Protein AF-A0A6P2AXT0-F1 (afdb_monomer_lite)

Sequence (71 aa):
MVNHTTPGNELPLEDQIAYILETGQVSRSDYFQLMTRFLAMTKATPAQRQLLNQVFDQVQTGQITFGGNRE

Structure (mmCIF, N/CA/C/O backbone):
data_AF-A0A6P2AXT0-F1
#
_entry.id   AF-A0A6P2AXT0-F1
#
loop_
_atom_site.group_PDB
_atom_site.id
_atom_site.type_symbol
_atom_site.label_atom_id
_atom_site.label_alt_id
_atom_site.label_comp_id
_atom_site.label_asym_id
_atom_site.label_entity_id
_atom_site.label_seq_id
_atom_site.pdbx_PDB_ins_code
_atom_site.Cartn_x
_atom_site.Cartn_y
_atom_site.Cartn_z
_atom_site.occupancy
_atom_site.B_iso_or_equiv
_atom_site.auth_seq_id
_atom_site.auth_comp_id
_atom_site.auth_asym_id
_atom_site.auth_atom_id
_atom_site.pdbx_PDB_model_num
ATOM 1 N N . MET A 1 1 ? -30.511 -4.614 -10.587 1.00 33.84 1 MET A N 1
ATOM 2 C CA . MET A 1 1 ? -29.637 -5.401 -9.696 1.00 33.84 1 MET A CA 1
ATOM 3 C C . MET A 1 1 ? -28.422 -5.759 -10.526 1.00 33.84 1 MET A C 1
ATOM 5 O O . MET A 1 1 ? -28.562 -6.521 -11.469 1.00 33.84 1 MET A O 1
ATOM 9 N N . VAL A 1 2 ? -27.304 -5.063 -10.321 1.00 38.78 2 VAL A N 1
ATOM 10 C CA . VAL A 1 2 ? -26.067 -5.323 -11.069 1.00 38.78 2 VAL A CA 1
ATOM 11 C C . VAL A 1 2 ? -25.383 -6.524 -10.432 1.00 38.78 2 VAL A C 1
ATOM 13 O O . VAL A 1 2 ? -25.076 -6.504 -9.243 1.00 38.78 2 VAL A O 1
ATOM 16 N N . ASN A 1 3 ? -25.222 -7.587 -11.215 1.00 36.72 3 ASN A N 1
ATOM 17 C CA . ASN A 1 3 ? -24.518 -8.789 -10.801 1.00 36.72 3 ASN A CA 1
ATOM 18 C C . ASN A 1 3 ? -23.041 -8.436 -10.591 1.00 36.72 3 ASN A C 1
ATOM 20 O O . ASN A 1 3 ? -22.312 -8.240 -11.561 1.00 36.72 3 ASN A O 1
ATOM 24 N N . HIS A 1 4 ? -22.589 -8.384 -9.338 1.00 42.41 4 HIS A N 1
ATOM 25 C CA . HIS A 1 4 ? -21.166 -8.445 -9.012 1.00 42.41 4 HIS A CA 1
ATOM 26 C C . HIS A 1 4 ? -20.691 -9.890 -9.201 1.00 42.41 4 HIS A C 1
ATOM 28 O O . HIS A 1 4 ? -20.464 -10.632 -8.252 1.00 42.41 4 HIS A O 1
ATOM 34 N N . THR A 1 5 ? -20.606 -10.330 -10.455 1.00 44.53 5 THR A N 1
ATOM 35 C CA . THR A 1 5 ? -19.811 -11.502 -10.819 1.00 44.53 5 THR A CA 1
ATOM 36 C C . THR A 1 5 ? -18.357 -11.154 -10.557 1.00 44.53 5 THR A C 1
ATOM 38 O O . THR A 1 5 ? -17.780 -10.393 -11.325 1.00 44.53 5 THR A O 1
ATOM 41 N N . THR A 1 6 ? -17.789 -11.687 -9.477 1.00 52.84 6 THR A N 1
ATOM 42 C CA . THR A 1 6 ? -16.351 -11.713 -9.199 1.00 52.84 6 THR A CA 1
ATOM 43 C C . THR A 1 6 ? -15.625 -12.342 -10.392 1.00 52.84 6 THR A C 1
ATOM 45 O O . THR A 1 6 ? -15.749 -13.553 -10.592 1.00 52.84 6 THR A O 1
ATOM 48 N N . PRO A 1 7 ? -14.870 -11.580 -11.205 1.00 42.53 7 PRO A N 1
ATOM 49 C CA . PRO A 1 7 ? -14.003 -12.155 -12.213 1.00 42.53 7 PRO A CA 1
ATOM 50 C C . PRO A 1 7 ? -12.639 -12.356 -11.561 1.00 42.53 7 PRO A C 1
ATOM 52 O O . PRO A 1 7 ? -12.002 -11.414 -11.086 1.00 42.53 7 PRO A O 1
ATOM 55 N N . GLY A 1 8 ? -12.174 -13.599 -11.523 1.00 43.97 8 GLY A N 1
ATOM 56 C CA . GLY A 1 8 ? -10.773 -13.853 -11.248 1.00 43.97 8 GLY A CA 1
ATOM 57 C C . GLY A 1 8 ? -9.898 -13.086 -12.246 1.00 43.97 8 GLY A C 1
ATOM 58 O O . GLY A 1 8 ? -9.961 -13.346 -13.437 1.00 43.97 8 GLY A O 1
ATOM 59 N N . ASN A 1 9 ? -9.056 -12.194 -11.721 1.00 56.81 9 ASN A N 1
ATOM 60 C CA . ASN A 1 9 ? -7.717 -11.898 -12.231 1.00 56.81 9 ASN A CA 1
ATOM 61 C C . ASN A 1 9 ? -7.587 -11.394 -13.688 1.00 56.81 9 ASN A C 1
ATOM 63 O O . ASN A 1 9 ? -7.104 -12.151 -14.518 1.00 56.81 9 ASN A O 1
ATOM 67 N N . GLU A 1 10 ? -7.841 -10.104 -13.962 1.00 56.00 10 GLU A N 1
ATOM 68 C CA . GLU A 1 10 ? -7.292 -9.427 -15.168 1.00 56.00 10 GLU A CA 1
ATOM 69 C C . GLU A 1 10 ? -6.925 -7.939 -14.996 1.00 56.00 10 GLU A C 1
ATOM 71 O O . GLU A 1 10 ? -6.474 -7.318 -15.954 1.00 56.00 10 GLU A O 1
ATOM 76 N N . LEU A 1 11 ? -7.042 -7.340 -13.804 1.00 59.22 11 LEU A N 1
ATOM 77 C CA . LEU A 1 11 ? -6.463 -6.008 -13.606 1.00 59.22 11 LEU A CA 1
ATOM 78 C C . LEU A 1 11 ? -4.938 -6.128 -13.431 1.00 59.22 11 LEU A C 1
ATOM 80 O O . LEU A 1 11 ? -4.491 -6.933 -12.599 1.00 59.22 11 LEU A O 1
ATOM 84 N N . PRO A 1 12 ? -4.132 -5.363 -14.196 1.00 74.62 12 PRO A N 1
ATOM 85 C CA . PRO A 1 12 ? -2.714 -5.164 -13.930 1.00 74.62 12 PRO A CA 1
ATOM 86 C C . PRO A 1 12 ? -2.461 -4.948 -12.436 1.00 74.62 12 PRO A C 1
ATOM 88 O O . PRO A 1 12 ? -3.263 -4.325 -11.743 1.00 74.62 12 PRO A O 1
ATOM 91 N N . LEU A 1 13 ? -1.333 -5.452 -11.924 1.00 77.06 13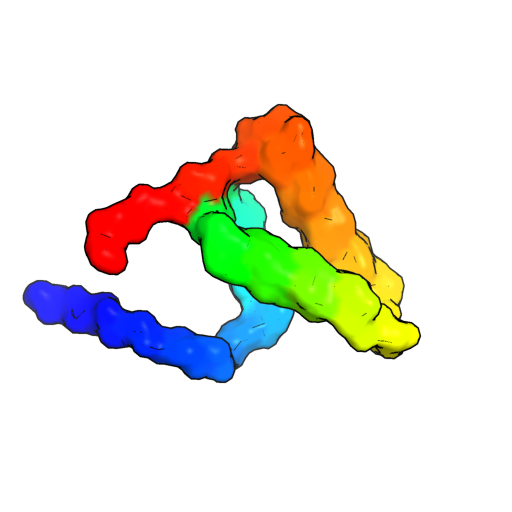 LEU A N 1
ATOM 92 C CA . LEU A 1 13 ? -0.956 -5.289 -10.510 1.00 77.06 13 LEU A CA 1
ATOM 93 C C . LEU A 1 13 ? -1.064 -3.822 -10.054 1.00 77.06 13 LEU A C 1
ATOM 95 O O . LEU A 1 13 ? -1.462 -3.550 -8.928 1.00 77.06 13 LEU A O 1
ATOM 99 N N . GLU A 1 14 ? -0.725 -2.899 -10.949 1.00 81.00 14 GLU A N 1
ATOM 100 C CA . GLU A 1 14 ? -0.780 -1.456 -10.731 1.00 81.00 14 GLU A CA 1
ATOM 101 C C . GLU A 1 14 ? -2.215 -0.961 -10.503 1.00 81.00 14 GLU A C 1
ATOM 103 O O . GLU A 1 14 ? -2.443 -0.200 -9.568 1.00 81.00 14 GLU A O 1
ATOM 108 N N . ASP A 1 15 ? -3.187 -1.473 -11.258 1.00 82.12 15 ASP A N 1
ATOM 109 C CA . ASP A 1 15 ? -4.600 -1.102 -11.130 1.00 82.12 15 ASP A CA 1
ATOM 110 C C . ASP A 1 15 ? -5.234 -1.685 -9.858 1.00 82.12 15 ASP A C 1
ATOM 112 O O . ASP A 1 15 ? -6.028 -1.021 -9.194 1.00 82.12 15 ASP A O 1
ATOM 116 N N . GLN A 1 16 ? -4.841 -2.903 -9.457 1.00 82.81 16 GLN A N 1
ATOM 117 C CA . GLN A 1 16 ? -5.252 -3.463 -8.161 1.00 82.81 16 GLN A CA 1
ATOM 118 C C . GLN A 1 16 ? -4.722 -2.632 -6.991 1.00 82.81 16 GLN A C 1
ATOM 120 O O . GLN A 1 16 ? -5.456 -2.354 -6.043 1.00 82.81 16 GLN A O 1
ATOM 125 N N . ILE A 1 17 ? -3.450 -2.228 -7.051 1.00 84.81 17 ILE A N 1
ATOM 126 C CA . ILE A 1 17 ? -2.844 -1.395 -6.010 1.00 84.81 17 ILE A CA 1
ATOM 127 C C . ILE A 1 17 ? -3.501 -0.012 -5.989 1.00 84.81 17 ILE A C 1
ATOM 129 O O . ILE A 1 17 ? -3.831 0.473 -4.909 1.00 84.81 17 ILE A O 1
ATOM 133 N N . ALA A 1 18 ? -3.747 0.597 -7.152 1.00 86.81 18 ALA A N 1
ATOM 134 C CA . ALA A 1 18 ? -4.427 1.885 -7.249 1.00 86.81 18 ALA A CA 1
ATOM 135 C C . ALA A 1 18 ? -5.814 1.846 -6.592 1.00 86.81 18 ALA A C 1
ATOM 137 O O . ALA A 1 18 ? -6.116 2.704 -5.766 1.00 86.81 18 ALA A O 1
ATOM 138 N N . TYR A 1 19 ? -6.606 0.806 -6.866 1.00 85.06 19 TYR A N 1
ATOM 139 C CA . TYR A 1 19 ? -7.919 0.619 -6.247 1.00 85.06 19 TYR A CA 1
ATOM 140 C C . TYR A 1 19 ? -7.844 0.473 -4.716 1.00 85.06 19 TYR A C 1
ATOM 142 O O . TYR A 1 19 ? -8.638 1.069 -3.989 1.00 85.06 19 TYR A O 1
ATOM 150 N N . ILE A 1 20 ? -6.875 -0.286 -4.196 1.00 86.44 20 ILE A N 1
ATOM 151 C CA . ILE A 1 20 ? -6.672 -0.450 -2.745 1.00 86.44 20 ILE A CA 1
ATOM 152 C C . ILE A 1 20 ? -6.295 0.883 -2.083 1.00 86.44 20 ILE A C 1
ATOM 154 O O . ILE A 1 20 ? -6.810 1.216 -1.015 1.00 86.44 20 ILE A O 1
ATOM 158 N N . LEU A 1 21 ? -5.412 1.654 -2.721 1.00 86.06 21 LEU A N 1
ATOM 159 C CA . LEU A 1 21 ? -4.997 2.969 -2.231 1.00 86.06 21 LEU A CA 1
ATOM 160 C C . LEU A 1 21 ? -6.153 3.977 -2.263 1.00 86.06 21 LEU A C 1
ATOM 162 O O . LEU A 1 21 ? -6.306 4.755 -1.327 1.00 86.06 21 LEU A O 1
ATOM 166 N N . GLU A 1 22 ? -6.970 3.956 -3.316 1.00 88.19 22 GLU A N 1
ATOM 167 C CA . GLU A 1 22 ? -8.122 4.850 -3.467 1.00 88.19 22 GLU A CA 1
ATOM 168 C C . GLU A 1 22 ? -9.233 4.530 -2.459 1.00 88.19 22 GLU A C 1
ATOM 170 O O . GLU A 1 22 ? -9.808 5.430 -1.849 1.00 88.19 22 GLU A O 1
ATOM 175 N N . THR A 1 23 ? -9.522 3.245 -2.252 1.00 87.25 23 THR A N 1
ATOM 176 C CA . THR A 1 23 ? -10.583 2.808 -1.333 1.00 87.25 23 THR A CA 1
ATOM 177 C C . THR A 1 23 ? -10.158 2.815 0.133 1.00 87.25 23 THR A C 1
ATOM 179 O O . THR A 1 23 ? -11.016 2.787 1.016 1.00 87.25 23 THR A O 1
ATOM 182 N N . GLY A 1 24 ? -8.850 2.814 0.417 1.00 86.94 24 GLY A N 1
ATOM 183 C CA . GLY A 1 24 ? -8.320 2.658 1.774 1.00 86.94 24 GLY A CA 1
ATOM 184 C C . GLY A 1 24 ? -8.648 1.293 2.394 1.00 86.94 24 GLY A C 1
ATOM 185 O O . GLY A 1 24 ? -8.570 1.114 3.614 1.00 86.94 24 GLY A O 1
ATOM 186 N N . GLN A 1 25 ? -9.062 0.326 1.572 1.00 86.62 25 GLN A N 1
ATOM 187 C CA . GLN A 1 25 ? -9.505 -0.986 2.014 1.00 86.62 25 GLN A CA 1
ATOM 188 C C . GLN A 1 25 ? -8.846 -2.085 1.192 1.00 86.62 25 GLN A C 1
ATOM 190 O O . GLN A 1 25 ? -8.710 -1.999 -0.025 1.00 86.62 25 GLN A O 1
ATOM 195 N N . VAL A 1 26 ? -8.466 -3.161 1.874 1.00 88.31 26 VAL A N 1
ATOM 196 C CA . VAL A 1 26 ? -7.938 -4.364 1.228 1.00 88.31 26 VAL A CA 1
ATOM 197 C C . VAL A 1 26 ? -8.595 -5.602 1.816 1.00 88.31 26 VAL A C 1
ATOM 199 O O . VAL A 1 26 ? -8.765 -5.708 3.033 1.00 88.31 26 VAL A O 1
ATOM 202 N N . SER A 1 27 ? -8.967 -6.564 0.974 1.00 87.19 27 SER A N 1
ATOM 203 C CA . SER A 1 27 ? -9.433 -7.853 1.477 1.00 87.19 27 SER A CA 1
ATOM 204 C C . SER A 1 27 ? -8.255 -8.679 1.992 1.00 87.19 27 SER A C 1
ATOM 206 O O . SER A 1 27 ? -7.111 -8.533 1.554 1.00 87.19 27 SER A O 1
ATOM 208 N N . ARG A 1 28 ? -8.512 -9.596 2.931 1.00 83.12 28 ARG A N 1
ATOM 209 C CA . ARG A 1 28 ? -7.451 -10.492 3.420 1.00 83.12 28 ARG A CA 1
ATOM 210 C C . ARG A 1 28 ? -6.884 -11.356 2.294 1.00 83.12 28 ARG A C 1
ATOM 212 O O . ARG A 1 28 ? -5.677 -11.566 2.254 1.00 83.12 28 ARG A O 1
ATOM 219 N N . SER A 1 29 ? -7.732 -11.839 1.386 1.00 84.50 29 SER A N 1
ATOM 220 C CA . SER A 1 29 ? -7.302 -12.629 0.229 1.00 84.50 29 SER A CA 1
ATOM 221 C C . SER A 1 29 ? -6.389 -11.832 -0.695 1.00 84.50 29 SER A C 1
ATOM 223 O O . SER A 1 29 ? -5.333 -12.343 -1.060 1.00 84.50 29 SER A O 1
ATOM 225 N N . ASP A 1 30 ? -6.737 -10.583 -1.008 1.00 83.44 30 ASP A N 1
ATOM 226 C CA . ASP A 1 30 ? -5.929 -9.745 -1.901 1.00 83.44 30 ASP A CA 1
ATOM 227 C C . ASP A 1 30 ? -4.597 -9.389 -1.248 1.00 83.44 30 ASP A C 1
ATOM 229 O O . ASP A 1 30 ? -3.545 -9.507 -1.869 1.00 83.44 30 ASP A O 1
ATOM 233 N N . TYR A 1 31 ? -4.614 -9.066 0.046 1.00 85.38 31 TYR A N 1
ATOM 234 C CA . TYR A 1 31 ? -3.398 -8.818 0.811 1.00 85.38 31 TYR A CA 1
ATOM 235 C C . TYR A 1 31 ? -2.445 -10.023 0.801 1.00 85.38 31 TYR A C 1
ATOM 237 O O . TYR A 1 31 ? -1.249 -9.872 0.540 1.00 85.38 31 TYR A O 1
ATOM 245 N N . PHE A 1 32 ? -2.963 -11.236 1.029 1.00 83.81 32 PHE A N 1
ATOM 246 C CA . PHE A 1 32 ? -2.152 -12.452 0.945 1.00 83.81 32 PHE A CA 1
ATOM 247 C C . PHE A 1 32 ? -1.638 -12.701 -0.475 1.00 83.81 32 PHE A C 1
ATOM 249 O O . PHE A 1 32 ? -0.469 -13.046 -0.632 1.00 83.81 32 PHE A O 1
ATOM 256 N N . GLN A 1 33 ? -2.452 -12.476 -1.509 1.00 84.12 33 GLN A N 1
ATOM 257 C CA . GLN A 1 33 ? -2.009 -12.605 -2.899 1.00 84.12 33 GLN A CA 1
ATOM 258 C C . GLN A 1 33 ? -0.896 -11.609 -3.247 1.00 84.12 33 GLN A C 1
ATOM 260 O O . GLN A 1 33 ? 0.085 -11.996 -3.886 1.00 84.12 33 GLN A O 1
ATOM 265 N N . LEU A 1 34 ? -1.000 -10.355 -2.794 1.00 82.50 34 LEU A N 1
ATOM 266 C CA . LEU A 1 34 ? 0.041 -9.338 -2.964 1.00 82.50 34 LEU A CA 1
ATOM 267 C C . LEU A 1 34 ? 1.332 -9.735 -2.243 1.00 82.50 34 LEU A C 1
ATOM 269 O O . LEU A 1 34 ? 2.409 -9.640 -2.828 1.00 82.50 34 LEU A O 1
ATOM 273 N N . MET A 1 35 ? 1.233 -10.254 -1.017 1.00 82.62 35 MET A N 1
ATOM 274 C CA . MET A 1 35 ? 2.381 -10.761 -0.259 1.00 82.62 35 MET A CA 1
ATOM 275 C C . MET A 1 35 ? 3.046 -11.951 -0.959 1.00 82.62 35 MET A C 1
ATOM 277 O O . MET A 1 35 ? 4.265 -11.985 -1.115 1.00 82.62 35 MET A O 1
ATOM 281 N N . THR A 1 36 ? 2.260 -12.920 -1.432 1.00 81.56 36 THR A N 1
ATOM 282 C CA . THR A 1 36 ? 2.784 -14.068 -2.180 1.00 81.56 36 THR A CA 1
ATOM 283 C C . THR A 1 36 ? 3.452 -13.622 -3.477 1.00 81.56 36 THR A C 1
ATOM 285 O O . THR A 1 36 ? 4.540 -14.105 -3.784 1.00 81.56 36 THR A O 1
ATOM 288 N N . ARG A 1 37 ? 2.866 -12.666 -4.215 1.00 76.12 37 ARG A N 1
ATOM 289 C CA . ARG A 1 37 ? 3.496 -12.074 -5.407 1.00 76.12 37 ARG A CA 1
ATOM 290 C C . ARG A 1 37 ? 4.800 -11.367 -5.054 1.00 76.12 37 ARG A C 1
ATOM 292 O O . ARG A 1 37 ? 5.796 -11.612 -5.722 1.00 76.12 37 ARG A O 1
ATOM 299 N N . PHE A 1 38 ? 4.824 -10.564 -3.993 1.00 76.81 38 PHE A N 1
ATOM 300 C CA . PHE A 1 38 ? 6.033 -9.888 -3.521 1.00 76.81 38 PHE A CA 1
ATOM 301 C C . PHE A 1 38 ? 7.163 -10.882 -3.209 1.00 76.81 38 PHE A C 1
ATOM 303 O O . PHE A 1 38 ? 8.287 -10.701 -3.672 1.00 76.81 38 PHE A O 1
ATOM 310 N N . LEU A 1 39 ? 6.852 -11.969 -2.494 1.00 76.44 39 LEU A N 1
ATOM 311 C CA . LEU A 1 39 ? 7.820 -13.011 -2.136 1.00 76.44 39 LEU A CA 1
ATOM 312 C C . LEU A 1 39 ? 8.261 -13.863 -3.340 1.00 76.44 39 LEU A C 1
ATOM 314 O O . LEU A 1 39 ? 9.414 -14.284 -3.404 1.00 76.44 39 LEU A O 1
ATOM 318 N N . ALA A 1 40 ? 7.368 -14.112 -4.302 1.00 76.94 40 ALA A N 1
ATOM 319 C CA . ALA A 1 40 ? 7.661 -14.897 -5.504 1.00 76.94 40 ALA A CA 1
ATOM 320 C C . ALA A 1 40 ? 8.349 -14.081 -6.618 1.00 76.94 40 ALA A C 1
ATOM 322 O O . ALA A 1 40 ? 8.989 -14.654 -7.507 1.00 76.94 40 ALA A O 1
ATOM 323 N N . MET A 1 41 ? 8.235 -12.748 -6.602 1.00 67.31 41 MET A N 1
ATOM 324 C CA . MET A 1 41 ? 8.785 -11.869 -7.634 1.00 67.31 41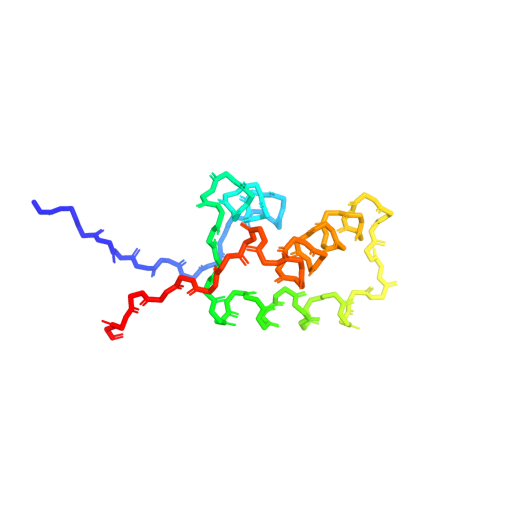 MET A CA 1
ATOM 325 C C . MET A 1 41 ? 10.300 -11.683 -7.491 1.00 67.31 41 MET A C 1
ATOM 327 O O . MET A 1 41 ? 10.811 -10.658 -7.040 1.00 67.31 41 MET A O 1
ATOM 331 N N . THR A 1 42 ? 11.044 -12.643 -8.030 1.00 60.53 42 THR A N 1
ATOM 332 C CA . THR A 1 42 ? 12.501 -12.535 -8.212 1.00 60.53 42 THR A CA 1
ATOM 333 C C . THR A 1 42 ? 12.909 -11.439 -9.211 1.00 60.53 42 THR A C 1
ATOM 335 O O . THR A 1 42 ? 14.039 -10.959 -9.152 1.00 60.53 42 THR A O 1
ATOM 338 N N . LYS A 1 43 ? 11.993 -10.988 -10.088 1.00 64.69 43 LYS A N 1
ATOM 339 C CA . LYS A 1 43 ? 12.229 -9.974 -11.141 1.00 64.69 43 LYS A CA 1
ATOM 340 C C . LYS A 1 43 ? 11.298 -8.745 -11.093 1.00 64.69 43 LYS A C 1
ATOM 342 O O . LYS A 1 43 ? 11.137 -8.084 -12.114 1.00 64.69 43 LYS A O 1
ATOM 347 N N . ALA A 1 44 ? 10.664 -8.429 -9.958 1.00 67.38 44 ALA A N 1
ATOM 348 C CA . ALA A 1 44 ? 9.884 -7.186 -9.855 1.00 67.38 44 ALA A CA 1
ATOM 349 C C . ALA A 1 44 ? 10.762 -5.959 -10.130 1.00 67.38 44 ALA A C 1
ATOM 351 O O . ALA A 1 44 ? 11.874 -5.863 -9.595 1.00 67.38 44 ALA A O 1
ATOM 352 N N . THR A 1 45 ? 10.244 -5.012 -10.914 1.00 78.56 45 THR A N 1
ATOM 353 C CA . THR A 1 45 ? 10.923 -3.731 -11.134 1.00 78.56 45 THR A CA 1
ATOM 354 C C . THR A 1 45 ? 10.942 -2.911 -9.838 1.00 78.56 45 THR A C 1
ATOM 356 O O . THR A 1 45 ? 10.088 -3.110 -8.965 1.00 78.56 45 THR A O 1
ATOM 359 N N . PRO A 1 46 ? 11.884 -1.962 -9.679 1.00 82.06 46 PRO A N 1
ATOM 360 C CA . PRO A 1 46 ? 11.913 -1.085 -8.509 1.00 82.06 46 PRO A CA 1
ATOM 361 C C . PRO A 1 46 ? 10.579 -0.361 -8.260 1.00 82.06 46 PRO A C 1
ATOM 363 O O . PRO A 1 46 ? 10.148 -0.263 -7.116 1.00 82.06 46 PRO A O 1
ATOM 366 N N . ALA A 1 47 ? 9.886 0.055 -9.326 1.00 81.31 47 ALA A N 1
ATOM 367 C CA . ALA A 1 47 ? 8.579 0.707 -9.245 1.00 81.31 47 ALA A CA 1
ATOM 368 C C . ALA A 1 47 ? 7.493 -0.212 -8.657 1.00 81.31 47 ALA A C 1
ATOM 370 O O . ALA A 1 47 ? 6.781 0.179 -7.736 1.00 81.31 47 ALA A O 1
ATOM 371 N N . GLN A 1 48 ? 7.416 -1.467 -9.112 1.00 79.50 48 GLN A N 1
ATOM 372 C CA . GLN A 1 48 ? 6.457 -2.448 -8.585 1.00 79.50 48 GLN A CA 1
ATOM 373 C C . GLN A 1 48 ? 6.716 -2.766 -7.108 1.00 79.50 48 GLN A C 1
ATOM 375 O O . GLN A 1 48 ? 5.779 -2.891 -6.321 1.00 79.50 48 GLN A O 1
ATOM 380 N N . ARG A 1 49 ? 7.992 -2.856 -6.709 1.00 82.62 49 ARG A N 1
ATOM 381 C CA . ARG A 1 49 ? 8.370 -3.048 -5.300 1.00 82.62 49 ARG A CA 1
ATOM 382 C C . ARG A 1 49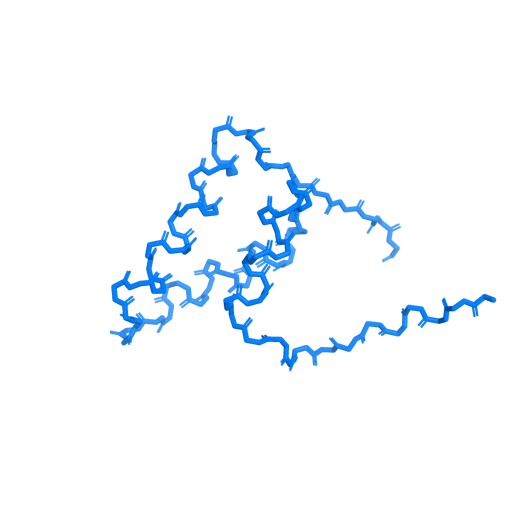 ? 7.958 -1.862 -4.437 1.00 82.62 49 ARG A C 1
ATOM 384 O O . ARG A 1 49 ? 7.487 -2.069 -3.325 1.00 82.62 49 ARG A O 1
ATOM 391 N N . GLN A 1 50 ? 8.122 -0.642 -4.943 1.00 88.44 50 GLN A N 1
ATOM 392 C CA . GLN A 1 50 ? 7.728 0.568 -4.229 1.00 88.44 50 GLN A CA 1
ATOM 393 C C . GLN A 1 50 ? 6.213 0.610 -3.988 1.00 88.44 50 GLN A C 1
ATOM 395 O O . GLN A 1 50 ? 5.792 0.891 -2.870 1.00 88.44 50 GLN A O 1
ATOM 400 N N . LEU A 1 51 ? 5.412 0.259 -4.997 1.00 84.31 51 LEU A N 1
ATOM 401 C CA . LEU A 1 51 ? 3.953 0.189 -4.877 1.00 84.31 51 LEU A CA 1
ATOM 402 C C . LEU A 1 51 ? 3.504 -0.865 -3.854 1.00 84.31 51 LEU A C 1
ATOM 404 O O . LEU A 1 51 ? 2.659 -0.587 -3.007 1.00 84.31 51 LEU A O 1
ATOM 408 N N . LEU A 1 52 ? 4.107 -2.057 -3.879 1.00 85.06 52 LEU A N 1
ATOM 409 C CA . LEU A 1 52 ? 3.818 -3.110 -2.898 1.00 85.06 52 LEU A CA 1
ATOM 410 C C . LEU A 1 52 ? 4.198 -2.687 -1.473 1.00 85.06 52 LEU A C 1
ATOM 412 O O . LEU A 1 52 ? 3.401 -2.845 -0.550 1.00 85.06 52 LEU A O 1
ATOM 416 N N . ASN A 1 53 ? 5.383 -2.095 -1.299 1.00 87.88 53 ASN A N 1
ATOM 417 C CA . ASN A 1 53 ? 5.827 -1.585 -0.003 1.00 87.88 53 ASN A CA 1
ATOM 418 C C . ASN A 1 53 ? 4.884 -0.510 0.541 1.00 87.88 53 ASN A C 1
ATOM 420 O O . ASN A 1 53 ? 4.609 -0.503 1.735 1.00 87.88 53 ASN A O 1
ATOM 424 N N . GLN A 1 54 ? 4.362 0.365 -0.321 1.00 89.50 54 GLN A N 1
ATOM 425 C CA . GLN A 1 54 ? 3.410 1.397 0.080 1.00 89.50 54 GLN A CA 1
ATOM 426 C C . GLN A 1 54 ? 2.116 0.791 0.637 1.00 89.50 54 GLN A C 1
ATOM 428 O O . GLN A 1 54 ? 1.632 1.246 1.669 1.00 89.50 54 GLN A O 1
ATOM 433 N N . VAL A 1 55 ? 1.577 -0.255 0.002 1.00 86.75 55 VAL A N 1
ATOM 434 C CA . VAL A 1 55 ? 0.384 -0.949 0.515 1.00 86.75 55 VAL A CA 1
ATOM 435 C C . VAL A 1 55 ? 0.674 -1.601 1.867 1.00 86.75 55 VAL A C 1
ATOM 437 O O . VAL A 1 55 ? -0.115 -1.450 2.797 1.00 86.75 55 VAL A O 1
ATOM 440 N N . PHE A 1 56 ? 1.807 -2.293 2.012 1.00 88.81 56 PHE A N 1
ATOM 441 C CA . PHE A 1 56 ? 2.164 -2.935 3.282 1.00 88.81 56 PHE A CA 1
ATOM 44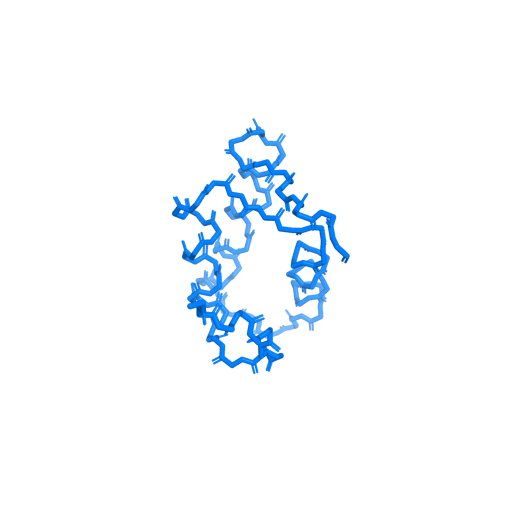2 C C . PHE A 1 56 ? 2.373 -1.922 4.413 1.00 88.81 56 PHE A C 1
ATOM 444 O O . PHE A 1 56 ? 1.878 -2.141 5.519 1.00 88.81 56 PHE A O 1
ATOM 451 N N . ASP A 1 57 ? 3.039 -0.801 4.134 1.00 91.94 57 ASP A N 1
ATOM 452 C CA . ASP A 1 57 ? 3.255 0.277 5.101 1.00 91.94 57 ASP A CA 1
ATOM 453 C C . ASP A 1 57 ? 1.928 0.915 5.538 1.00 91.94 57 ASP A C 1
ATOM 455 O O . ASP A 1 57 ? 1.656 1.041 6.733 1.00 91.94 57 ASP A O 1
ATOM 459 N N . GLN A 1 58 ? 1.040 1.218 4.588 1.00 89.62 58 GLN A N 1
ATOM 460 C CA . GLN A 1 58 ? -0.269 1.799 4.886 1.00 89.62 58 GLN A CA 1
ATOM 461 C C . GLN A 1 58 ? -1.188 0.838 5.655 1.00 89.62 58 GLN A C 1
ATOM 463 O O . GLN A 1 58 ? -1.959 1.280 6.507 1.00 89.62 58 GLN A O 1
ATOM 468 N N . VAL A 1 59 ? -1.086 -0.475 5.423 1.00 88.94 59 VAL A N 1
ATOM 469 C CA . VAL A 1 59 ? -1.783 -1.483 6.243 1.00 88.94 59 VAL A CA 1
ATOM 470 C C . VAL A 1 59 ? -1.191 -1.545 7.655 1.00 88.94 59 VAL A C 1
ATOM 472 O O . VAL A 1 59 ? -1.936 -1.564 8.634 1.00 88.94 59 VAL A O 1
ATOM 475 N N . GLN A 1 60 ? 0.139 -1.541 7.793 1.00 87.12 60 GLN A N 1
ATOM 476 C CA . GLN A 1 60 ? 0.812 -1.617 9.095 1.00 87.12 60 G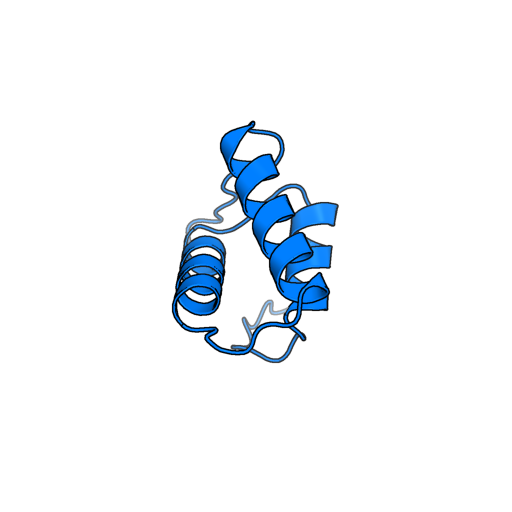LN A CA 1
ATOM 477 C C . GLN A 1 60 ? 0.584 -0.363 9.953 1.00 87.12 60 GLN A C 1
ATOM 479 O O . GLN A 1 60 ? 0.454 -0.461 11.173 1.00 87.12 60 GLN A O 1
ATOM 484 N N . THR A 1 61 ? 0.515 0.807 9.321 1.00 91.00 61 THR A N 1
ATOM 485 C CA . THR A 1 61 ? 0.219 2.092 9.973 1.00 91.00 61 THR A CA 1
ATOM 486 C C . THR A 1 61 ? -1.279 2.302 10.217 1.00 91.00 61 THR A C 1
ATOM 488 O O . THR A 1 61 ? -1.660 3.277 10.864 1.00 91.00 61 THR A O 1
ATOM 491 N N . GLY A 1 62 ? -2.133 1.385 9.743 1.00 85.19 62 GLY A N 1
ATOM 492 C CA . GLY A 1 62 ? -3.583 1.421 9.936 1.00 85.19 62 GLY A CA 1
ATOM 493 C C . GLY A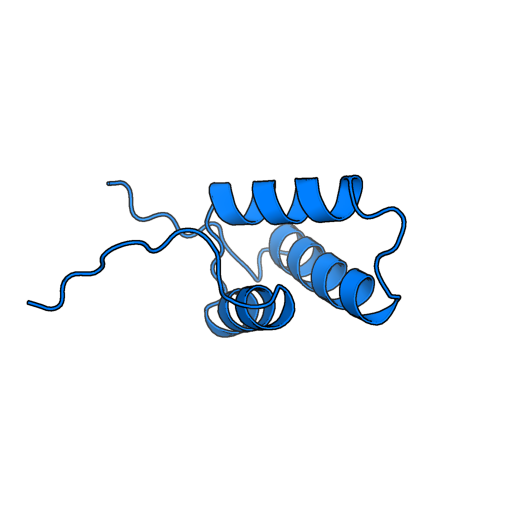 1 62 ? -4.320 2.433 9.056 1.00 85.19 62 GLY A C 1
ATOM 494 O O . GLY A 1 62 ? -5.499 2.686 9.296 1.00 85.19 62 GLY A O 1
ATOM 495 N N . GLN A 1 63 ? -3.652 3.008 8.051 1.00 85.94 63 GLN A N 1
ATOM 496 C CA . GLN A 1 63 ? -4.276 3.883 7.052 1.00 85.94 63 GLN A CA 1
ATOM 497 C C . GLN A 1 63 ? -5.154 3.092 6.078 1.00 85.94 63 GLN A C 1
ATOM 499 O O . GLN A 1 63 ? -6.223 3.562 5.696 1.00 85.94 63 GLN A O 1
ATOM 504 N N . ILE A 1 64 ? -4.726 1.877 5.723 1.00 88.56 64 ILE A N 1
ATOM 505 C CA . ILE A 1 64 ? -5.551 0.893 5.022 1.00 88.56 64 ILE A CA 1
ATOM 506 C C . ILE A 1 64 ? -6.047 -0.125 6.036 1.00 88.56 64 ILE A C 1
ATOM 508 O O . ILE A 1 64 ? -5.275 -0.686 6.816 1.00 88.56 64 ILE A O 1
ATOM 512 N N . THR A 1 65 ? -7.344 -0.406 5.992 1.00 88.00 65 THR A N 1
ATOM 513 C CA . THR A 1 65 ? -7.965 -1.399 6.871 1.00 88.00 65 THR A CA 1
ATOM 514 C C . THR A 1 65 ? -8.385 -2.638 6.096 1.00 88.00 65 THR A C 1
ATOM 516 O O . THR A 1 65 ? -8.650 -2.596 4.893 1.00 88.00 65 THR A O 1
ATOM 519 N N . PHE A 1 66 ? -8.450 -3.774 6.792 1.00 84.56 66 PHE A N 1
ATOM 520 C CA . PHE A 1 66 ? -8.986 -4.986 6.191 1.00 84.56 66 PHE A CA 1
ATOM 521 C C . PHE A 1 66 ? -10.498 -4.847 5.999 1.00 84.56 66 PHE A C 1
ATOM 523 O O . PHE A 1 66 ? -11.267 -5.000 6.950 1.00 84.56 66 PHE A O 1
ATOM 530 N N . GLY A 1 67 ? -10.909 -4.569 4.764 1.00 76.19 67 GLY A N 1
ATOM 531 C CA . GLY A 1 67 ? -12.303 -4.552 4.343 1.00 76.19 67 GLY A CA 1
ATOM 532 C C . GLY A 1 67 ? -12.724 -5.958 3.935 1.00 76.19 67 GLY A C 1
ATOM 533 O O . GLY A 1 67 ? -12.092 -6.586 3.090 1.00 76.19 67 GLY A O 1
ATOM 534 N N . GLY A 1 68 ? -13.773 -6.485 4.557 1.00 57.97 68 GLY A N 1
ATOM 535 C CA . GLY A 1 68 ? -14.317 -7.786 4.194 1.00 57.97 68 GLY A CA 1
ATOM 536 C C . GLY A 1 68 ? -15.829 -7.768 4.273 1.00 57.97 68 GLY A C 1
ATOM 537 O O . GLY A 1 68 ? -16.379 -7.865 5.369 1.00 57.97 68 GLY A O 1
ATOM 538 N N . ASN A 1 69 ? -16.487 -7.721 3.114 1.00 46.56 69 ASN A N 1
ATOM 539 C CA . ASN A 1 69 ? -17.793 -8.350 3.000 1.00 46.56 69 ASN A CA 1
ATOM 540 C C . ASN A 1 69 ? -17.580 -9.845 3.258 1.00 46.56 69 ASN A C 1
ATOM 542 O O . ASN A 1 69 ? -16.884 -10.532 2.513 1.00 46.56 69 ASN A O 1
ATOM 546 N N . ARG A 1 70 ? -18.119 -10.310 4.385 1.00 44.25 70 ARG A N 1
ATOM 547 C CA . ARG A 1 70 ? -18.506 -11.704 4.567 1.00 44.25 70 ARG A CA 1
ATOM 548 C C . ARG A 1 70 ? -19.626 -11.977 3.571 1.00 44.25 70 ARG A C 1
ATOM 550 O O . ARG A 1 70 ? -20.715 -11.464 3.800 1.00 44.25 70 ARG A O 1
ATOM 557 N N . GLU A 1 71 ? -19.363 -12.799 2.567 1.00 41.00 71 GLU A N 1
ATOM 558 C CA . GLU A 1 71 ? -20.345 -13.703 1.955 1.00 41.00 71 GLU A CA 1
ATOM 559 C C . GLU A 1 71 ? -19.650 -15.035 1.665 1.00 41.00 71 GLU A C 1
ATOM 561 O O . GLU A 1 71 ? -18.561 -15.013 1.046 1.00 41.00 71 GLU A O 1
#

Foldseek 3Di:
DDDPPDDPDDDDPVVVLVVQVVVLEDAPVRLVVLVVCLVPCPPDDPVSNVSSVVSVVCVVVVSRDHDDDDD

Radius of gyration: 12.81 Å; chains: 1; bounding box: 42×20×25 Å

Secondary structure (DSSP, 8-state):
--------S-S-HHHHHHHHHHHTEE-HHHHHHHHHHHHH-TT--HHHHHHHHHHHHHHHTTSSEE-----

pLDDT: mean 75.18, std 16.31, range [33.84, 91.94]